Protein AF-A0A2A6E5C6-F1 (afdb_monomer_lite)

Radius of gyration: 15.29 Å; chains: 1; bounding box: 38×31×42 Å

Organism: Tannerella forsythia (NCBI:txid28112)

pLDDT: mean 89.04, std 8.63, range [45.56, 96.62]

Foldseek 3Di:
DPPFAKDADPVVRDIDGDWDFDVLLQRQTADDWDDDPQKIKDWDQLVRLLVSLVCNLPPPPPDDPVSNVSSVVVNVVGDNPDHIDMDMDGHDD

Structure (mmCIF, N/CA/C/O backbone):
data_AF-A0A2A6E5C6-F1
#
_entry.id   AF-A0A2A6E5C6-F1
#
loop_
_atom_site.group_PDB
_atom_site.id
_atom_site.type_symbol
_atom_site.label_atom_id
_atom_site.label_alt_id
_atom_site.label_comp_id
_atom_site.label_asym_id
_atom_site.label_entity_id
_atom_site.label_seq_id
_atom_site.pdbx_PDB_ins_code
_atom_site.Cartn_x
_atom_site.Cartn_y
_atom_site.Cartn_z
_atom_site.occupancy
_atom_site.B_iso_or_equiv
_atom_site.auth_seq_id
_atom_site.auth_comp_id
_atom_site.auth_asym_id
_atom_site.auth_atom_id
_atom_site.pdbx_PDB_model_num
ATOM 1 N N . MET A 1 1 ? -10.309 19.690 -0.323 1.00 45.56 1 MET A N 1
ATOM 2 C CA . MET A 1 1 ? -10.091 19.034 0.983 1.00 45.56 1 MET A CA 1
ATOM 3 C C . MET A 1 1 ? -10.837 17.712 0.935 1.00 45.56 1 MET A C 1
ATOM 5 O O . MET A 1 1 ? -12.059 17.737 0.897 1.00 45.56 1 MET A O 1
ATOM 9 N N . TYR A 1 2 ? -10.136 16.585 0.794 1.00 55.91 2 TYR A N 1
ATOM 10 C CA . TYR A 1 2 ? -10.790 15.272 0.831 1.00 55.91 2 TYR A CA 1
ATOM 11 C C . TYR A 1 2 ? -11.364 15.031 2.235 1.00 55.91 2 TYR A C 1
ATOM 13 O O . TYR A 1 2 ? -10.750 15.485 3.207 1.00 55.91 2 TYR A O 1
ATOM 21 N N . PRO A 1 3 ? -12.531 14.375 2.375 1.00 57.03 3 PRO A N 1
ATOM 22 C CA . PRO A 1 3 ? -13.077 14.068 3.689 1.00 57.03 3 PRO A CA 1
ATOM 23 C C . PRO A 1 3 ? -12.053 13.260 4.490 1.00 57.03 3 PRO A C 1
ATOM 25 O O . PRO A 1 3 ? -11.432 12.324 3.984 1.00 57.03 3 PRO A O 1
ATOM 28 N N . ALA A 1 4 ? -11.850 13.653 5.745 1.00 66.50 4 ALA A N 1
ATOM 29 C CA . ALA A 1 4 ? -10.970 12.933 6.645 1.00 66.50 4 ALA A CA 1
ATOM 30 C C . ALA A 1 4 ? -11.521 11.513 6.864 1.00 66.50 4 ALA A C 1
ATOM 32 O O . ALA A 1 4 ? -12.690 11.332 7.200 1.00 66.50 4 ALA A O 1
ATOM 33 N N . LYS A 1 5 ? -10.672 10.505 6.650 1.00 80.81 5 LYS A N 1
ATOM 34 C CA . LYS A 1 5 ? -11.010 9.091 6.836 1.00 80.81 5 LYS A CA 1
ATOM 35 C C . LYS A 1 5 ? -11.326 8.827 8.307 1.00 80.81 5 LYS A C 1
ATOM 37 O O . LYS A 1 5 ? -10.459 9.014 9.163 1.00 80.81 5 LYS A O 1
ATOM 42 N N . PHE A 1 6 ? -12.560 8.419 8.593 1.00 88.19 6 PHE A N 1
ATOM 43 C CA . PHE A 1 6 ? -13.075 8.239 9.950 1.00 88.19 6 PHE A CA 1
ATOM 44 C C . PHE A 1 6 ? -13.687 6.850 10.116 1.00 88.19 6 PHE A C 1
ATOM 46 O O . PHE A 1 6 ? -14.474 6.411 9.278 1.00 88.19 6 PHE A O 1
ATOM 53 N N . ILE A 1 7 ? -13.305 6.153 11.182 1.00 88.75 7 ILE A N 1
ATOM 54 C CA . ILE A 1 7 ? -13.824 4.828 11.525 1.00 88.75 7 ILE A CA 1
ATOM 55 C C . ILE A 1 7 ? -14.676 4.944 12.784 1.00 88.75 7 ILE A C 1
ATOM 57 O O . ILE A 1 7 ? -14.350 5.722 13.679 1.00 88.75 7 ILE A O 1
ATOM 61 N N . VAL A 1 8 ? -15.769 4.183 12.842 1.00 92.00 8 VAL A N 1
ATOM 62 C CA . VAL A 1 8 ? -16.707 4.171 13.969 1.00 92.00 8 VAL A CA 1
ATOM 63 C C . VAL A 1 8 ? -16.935 2.739 14.418 1.00 92.00 8 VAL A C 1
ATOM 65 O O . VAL A 1 8 ? -17.329 1.888 13.619 1.00 92.00 8 VAL A O 1
ATOM 68 N N . ASP A 1 9 ? -16.745 2.496 15.709 1.00 93.25 9 ASP A N 1
ATOM 69 C CA . ASP A 1 9 ? -17.284 1.316 16.367 1.00 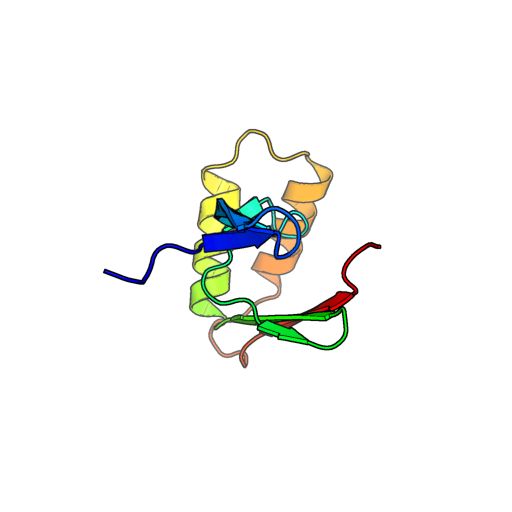93.25 9 ASP A CA 1
ATOM 70 C C . ASP A 1 9 ? -18.791 1.519 16.573 1.00 93.25 9 ASP A C 1
ATOM 72 O O . ASP A 1 9 ? -19.226 2.379 17.339 1.00 93.25 9 ASP A O 1
ATOM 76 N N . LYS A 1 10 ? -19.602 0.723 15.873 1.00 92.69 10 LYS A N 1
ATOM 77 C CA . LYS A 1 10 ? -21.067 0.837 15.900 1.00 92.69 10 LYS A CA 1
ATOM 78 C C . LYS A 1 10 ? -21.689 0.415 17.233 1.00 92.69 10 LYS A C 1
ATOM 80 O O . LYS A 1 10 ? -22.819 0.810 17.499 1.00 92.69 10 LYS A O 1
ATOM 85 N N . HIS A 1 11 ? -20.989 -0.366 18.055 1.00 95.19 11 HIS A N 1
ATOM 86 C CA . HIS A 1 11 ? -21.496 -0.791 19.360 1.00 95.19 11 HIS A CA 1
ATOM 87 C C . HIS A 1 11 ? -21.323 0.304 20.407 1.00 95.19 11 HIS A C 1
ATOM 89 O O . HIS A 1 11 ? -22.224 0.547 21.207 1.00 95.19 11 HIS A O 1
ATOM 95 N N . THR A 1 12 ? -20.170 0.976 20.396 1.00 96.62 12 THR A N 1
ATOM 96 C CA . THR A 1 12 ? -19.843 2.017 21.382 1.00 96.62 12 THR A CA 1
ATOM 97 C C . THR A 1 12 ? -20.115 3.436 20.887 1.00 96.62 12 THR A C 1
ATOM 99 O O . THR A 1 12 ? -20.065 4.371 21.685 1.00 96.62 12 THR A O 1
ATOM 102 N N . LEU A 1 13 ? -20.382 3.606 19.586 1.00 94.44 13 LEU A N 1
ATOM 103 C CA . LEU A 1 13 ? -20.517 4.889 18.880 1.00 94.44 13 LEU A CA 1
ATOM 104 C C . LEU A 1 13 ? -19.281 5.793 18.992 1.00 94.44 13 LEU A C 1
ATOM 106 O O . LEU A 1 13 ? -19.344 6.991 18.711 1.00 94.44 13 LEU A O 1
ATOM 110 N N . LYS A 1 14 ? -18.138 5.225 19.382 1.00 96.12 14 LYS A N 1
ATOM 111 C CA . LYS A 1 14 ? -16.855 5.924 19.406 1.00 96.12 14 LYS A CA 1
ATOM 112 C C . LYS A 1 14 ? -16.213 5.834 18.032 1.00 96.12 14 LYS A C 1
ATOM 114 O O . LYS A 1 14 ? -16.282 4.802 17.367 1.00 96.12 14 LYS A O 1
ATOM 119 N N . GLY A 1 15 ? -15.556 6.910 17.623 1.00 93.19 15 GLY A N 1
ATOM 120 C CA . GLY A 1 15 ? -14.830 6.943 16.365 1.00 93.19 15 GLY A CA 1
ATOM 121 C C . GLY A 1 15 ? -13.498 7.661 16.472 1.00 93.19 15 GLY A C 1
ATOM 122 O O . GLY A 1 15 ? -13.224 8.356 17.452 1.00 93.19 15 GLY A O 1
ATOM 123 N N . ALA A 1 16 ? -12.670 7.462 15.456 1.00 92.75 16 ALA A N 1
ATOM 124 C CA . ALA A 1 16 ? -11.357 8.073 15.342 1.00 92.75 16 ALA A CA 1
ATOM 125 C C . ALA A 1 16 ? -10.992 8.297 13.872 1.00 92.75 16 ALA A C 1
ATOM 127 O O . ALA A 1 16 ? -11.469 7.602 12.971 1.00 92.75 16 ALA A O 1
ATOM 128 N N . PHE A 1 17 ? -10.106 9.262 13.634 1.00 90.69 17 PHE A N 1
ATOM 129 C CA . PHE A 1 17 ? -9.468 9.410 12.332 1.00 90.69 17 PHE A CA 1
ATOM 130 C C . PHE A 1 17 ? -8.449 8.296 12.119 1.00 90.69 17 PHE A C 1
ATOM 132 O O . PHE A 1 17 ? -7.743 7.912 13.052 1.00 90.69 17 PHE A O 1
ATOM 139 N N . TYR A 1 18 ? -8.350 7.805 10.887 1.00 86.31 18 TYR A N 1
ATOM 140 C CA . TYR A 1 18 ? -7.408 6.747 10.544 1.00 86.31 18 TYR A CA 1
ATOM 141 C C . TYR A 1 18 ? -6.623 7.056 9.269 1.00 86.31 18 TYR A C 1
ATOM 143 O O . TYR A 1 18 ? -7.054 7.806 8.391 1.00 86.31 18 TYR A O 1
ATOM 151 N N . LYS A 1 19 ? -5.454 6.426 9.165 1.00 86.75 19 LYS A N 1
ATOM 152 C CA . LYS A 1 19 ? -4.663 6.311 7.939 1.00 86.75 19 LYS A CA 1
ATOM 153 C C . LYS A 1 19 ? -4.379 4.833 7.720 1.00 86.75 19 LYS A C 1
ATOM 155 O O . LYS A 1 19 ? -4.086 4.123 8.676 1.00 86.75 19 LYS A O 1
ATOM 160 N N . ILE A 1 20 ? -4.500 4.377 6.479 1.00 85.69 20 ILE A N 1
ATOM 161 C CA . ILE A 1 20 ? -4.181 2.997 6.109 1.00 85.69 20 ILE A CA 1
ATOM 162 C C . ILE A 1 20 ? -2.849 3.027 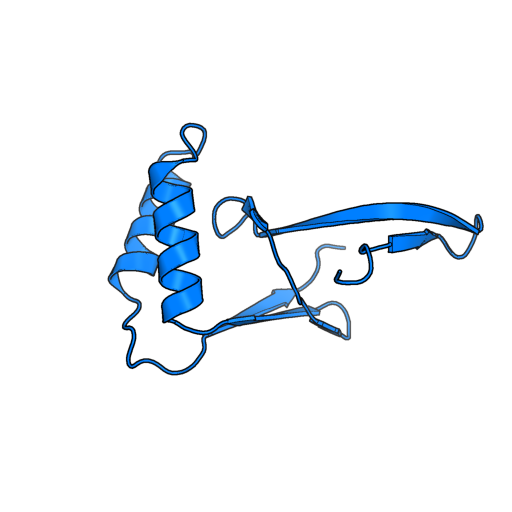5.380 1.00 85.69 20 ILE A C 1
ATOM 164 O O . ILE A 1 20 ? -2.656 3.853 4.489 1.00 85.69 20 ILE A O 1
ATOM 168 N N . HIS A 1 21 ? -1.954 2.133 5.776 1.00 87.62 21 HIS A N 1
ATOM 169 C CA . HIS A 1 21 ? -0.640 1.959 5.180 1.00 87.62 21 HIS A CA 1
ATOM 170 C C . HIS A 1 21 ? -0.518 0.537 4.635 1.00 87.62 21 HIS A C 1
ATOM 172 O O . HIS A 1 21 ? -1.058 -0.401 5.225 1.00 87.62 21 HIS A O 1
ATOM 178 N N . ASN A 1 22 ? 0.167 0.389 3.504 1.00 87.88 22 ASN A N 1
ATOM 179 C CA . ASN A 1 22 ? 0.489 -0.904 2.918 1.00 87.88 22 ASN A CA 1
ATOM 180 C C . ASN A 1 22 ? 1.886 -1.343 3.386 1.00 87.88 22 ASN A C 1
ATOM 182 O O . ASN A 1 22 ? 2.901 -0.891 2.852 1.00 87.88 22 ASN A O 1
ATOM 186 N N . ASP A 1 23 ? 1.934 -2.233 4.375 1.00 86.69 23 ASP A N 1
ATOM 187 C CA . ASP A 1 23 ? 3.174 -2.765 4.959 1.00 86.69 23 ASP A CA 1
ATOM 188 C C . ASP A 1 23 ? 3.987 -3.614 3.961 1.00 86.69 23 ASP A C 1
ATOM 190 O O . ASP A 1 23 ? 5.223 -3.656 3.998 1.00 86.69 23 ASP A O 1
ATOM 194 N N . TYR A 1 24 ? 3.315 -4.254 3.001 1.00 87.81 24 TYR A N 1
ATOM 195 C CA . TYR A 1 24 ? 3.961 -4.978 1.910 1.00 87.81 24 TYR A CA 1
ATOM 196 C C . TYR A 1 24 ? 4.747 -4.037 0.984 1.00 87.81 24 TYR A C 1
ATOM 198 O O . TYR A 1 24 ? 5.841 -4.388 0.531 1.00 87.81 24 TYR A O 1
ATOM 206 N N . LEU A 1 25 ? 4.254 -2.819 0.773 1.00 89.25 25 LEU A N 1
ATOM 207 C CA . LEU A 1 25 ? 4.899 -1.813 -0.069 1.00 89.25 25 LEU A CA 1
ATOM 208 C C . LEU A 1 25 ? 5.744 -0.794 0.715 1.00 89.25 25 LEU A C 1
ATOM 210 O O . LEU A 1 25 ? 6.086 0.258 0.190 1.00 89.25 25 LEU A O 1
ATOM 214 N N . GLY A 1 26 ? 6.133 -1.112 1.952 1.00 86.06 26 GLY A N 1
ATOM 215 C CA . GLY A 1 26 ? 6.998 -0.238 2.750 1.00 86.06 26 GLY A CA 1
ATOM 216 C C . GLY A 1 26 ? 6.256 0.931 3.393 1.00 86.06 26 GLY A C 1
ATOM 217 O O . GLY A 1 26 ? 6.774 2.041 3.422 1.00 86.06 26 GLY A O 1
ATOM 218 N N . ASP A 1 27 ? 5.051 0.670 3.897 1.00 88.19 27 ASP A N 1
ATOM 219 C CA . ASP A 1 27 ? 4.170 1.626 4.576 1.00 88.19 27 ASP A CA 1
ATOM 220 C C . ASP A 1 27 ? 3.695 2.791 3.695 1.00 88.19 27 ASP A C 1
ATOM 222 O O . ASP A 1 27 ? 3.393 3.885 4.187 1.00 88.19 27 ASP A O 1
ATOM 226 N N . ILE A 1 28 ? 3.554 2.547 2.386 1.00 88.94 28 ILE A N 1
ATOM 227 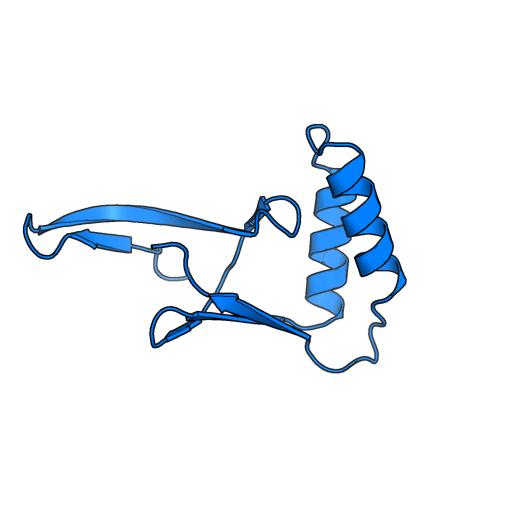C CA . ILE A 1 28 ? 2.922 3.498 1.464 1.00 88.94 28 ILE A CA 1
ATOM 228 C C . ILE A 1 28 ? 1.504 3.823 1.960 1.00 88.94 28 ILE A C 1
ATOM 230 O O . ILE A 1 28 ? 0.725 2.898 2.224 1.00 88.94 28 ILE A O 1
ATOM 234 N N . PRO A 1 29 ? 1.148 5.113 2.112 1.00 86.06 29 PRO A N 1
ATOM 235 C CA . PRO A 1 29 ? -0.196 5.505 2.505 1.00 86.06 29 PRO A CA 1
ATOM 236 C C . PRO A 1 29 ? -1.189 5.194 1.383 1.00 86.06 29 PRO A C 1
ATOM 238 O O . PRO A 1 29 ? -1.004 5.589 0.238 1.00 86.06 29 PRO A O 1
ATOM 241 N N . LEU A 1 30 ? -2.282 4.520 1.725 1.00 85.19 30 LEU A N 1
ATOM 242 C CA . LEU A 1 30 ? -3.323 4.152 0.772 1.00 85.19 30 LEU A CA 1
ATOM 243 C C . LEU A 1 30 ? -4.416 5.214 0.751 1.00 85.19 30 LEU A C 1
ATOM 245 O O . LEU A 1 30 ? -5.141 5.383 1.739 1.00 85.19 30 LEU A O 1
ATOM 249 N N . GLU A 1 31 ? -4.565 5.918 -0.372 1.00 75.88 31 GLU A N 1
ATOM 250 C CA . GLU A 1 31 ? -5.563 6.980 -0.504 1.00 75.88 31 GLU A CA 1
ATOM 251 C C . GLU A 1 31 ? -6.992 6.451 -0.671 1.00 75.88 31 GLU A C 1
ATOM 253 O O . GLU A 1 31 ? -7.861 6.855 0.100 1.00 75.88 31 GLU A O 1
ATOM 258 N N . TRP A 1 32 ? -7.232 5.497 -1.572 1.00 78.56 32 TRP A N 1
ATOM 259 C CA . TRP A 1 32 ? -8.589 5.019 -1.878 1.00 78.56 32 TRP A CA 1
ATOM 260 C C . TRP A 1 32 ? -8.679 3.493 -1.986 1.00 78.56 32 TRP A C 1
ATOM 262 O O . TRP A 1 32 ? -8.978 2.954 -3.052 1.00 78.56 32 TRP A O 1
ATOM 272 N N . PRO A 1 33 ? -8.408 2.763 -0.892 1.00 86.81 33 PRO A N 1
ATOM 273 C CA . PRO A 1 33 ? -8.598 1.325 -0.887 1.00 86.81 33 PRO A CA 1
ATOM 274 C C . PRO A 1 33 ? -10.090 0.976 -0.827 1.00 86.81 33 PRO A C 1
ATOM 276 O O . PRO A 1 33 ? -10.860 1.593 -0.088 1.00 86.81 33 PRO A O 1
ATOM 279 N N . THR A 1 34 ? -10.491 -0.041 -1.583 1.00 89.00 34 THR A N 1
ATOM 280 C CA . THR A 1 34 ? -11.828 -0.635 -1.503 1.00 89.00 34 THR A CA 1
ATOM 281 C C . THR A 1 34 ? -11.773 -1.873 -0.619 1.00 89.00 34 THR A C 1
ATOM 283 O O . THR A 1 34 ? -10.851 -2.680 -0.727 1.00 89.00 34 THR A O 1
ATOM 286 N N . PHE A 1 35 ? -12.775 -2.035 0.245 1.00 88.44 35 PHE A N 1
ATOM 287 C CA . PHE A 1 35 ? -12.930 -3.223 1.077 1.00 88.44 35 PHE A CA 1
ATOM 288 C C . PHE A 1 35 ? -14.252 -3.904 0.761 1.00 88.44 35 PHE A C 1
ATOM 290 O O . PHE A 1 35 ? -15.308 -3.273 0.830 1.00 88.44 35 PHE A O 1
ATOM 297 N N . TYR A 1 36 ? -14.203 -5.187 0.416 1.00 87.88 36 TYR A N 1
ATOM 298 C CA . TYR A 1 36 ? -15.395 -5.950 0.063 1.00 87.88 36 TYR A CA 1
ATOM 299 C C . TYR A 1 36 ? -15.237 -7.420 0.447 1.00 87.88 36 TYR A C 1
ATOM 301 O O . TYR A 1 36 ? -14.230 -8.039 0.121 1.00 87.88 36 TYR A O 1
ATOM 309 N N . ASN A 1 37 ? -16.227 -7.979 1.152 1.00 89.88 37 ASN A N 1
ATOM 310 C CA . ASN A 1 37 ? -16.266 -9.385 1.584 1.00 89.88 37 ASN A CA 1
ATOM 311 C C . ASN A 1 37 ? -14.976 -9.894 2.254 1.00 89.88 37 ASN A C 1
ATOM 313 O O . ASN A 1 37 ? -14.533 -11.006 1.994 1.00 89.88 37 ASN A O 1
ATOM 317 N N . GLY A 1 38 ? -14.367 -9.080 3.120 1.00 89.50 38 GLY A N 1
ATOM 318 C CA . GLY A 1 38 ? -13.128 -9.457 3.806 1.00 89.50 38 GLY A CA 1
ATOM 319 C C . GLY A 1 38 ? -11.871 -9.322 2.947 1.00 89.50 38 GLY A C 1
ATOM 320 O O . GLY A 1 38 ? -10.807 -9.731 3.389 1.00 89.50 38 GLY A O 1
ATOM 321 N N . TYR A 1 39 ? -11.963 -8.717 1.763 1.00 90.25 39 TYR A N 1
ATOM 322 C CA . TYR A 1 39 ? -10.820 -8.431 0.905 1.00 90.25 39 TYR A CA 1
ATOM 323 C C . TYR A 1 39 ? -10.533 -6.940 0.818 1.00 90.25 39 TYR A C 1
ATOM 325 O O . TYR A 1 39 ? -11.436 -6.103 0.847 1.00 90.25 39 TYR A O 1
ATOM 333 N N . TYR A 1 40 ? -9.252 -6.643 0.676 1.00 89.62 40 TYR A N 1
ATOM 334 C CA . TYR A 1 40 ? -8.690 -5.362 0.300 1.00 89.62 40 TYR A CA 1
ATOM 335 C C . TYR A 1 40 ? -8.415 -5.356 -1.204 1.00 89.62 40 TYR A C 1
ATOM 337 O O . TYR A 1 40 ? -7.828 -6.303 -1.732 1.00 89.62 40 TYR A O 1
ATOM 345 N N . VAL A 1 41 ? -8.819 -4.275 -1.872 1.00 92.06 41 VAL A N 1
ATOM 346 C CA . VAL A 1 41 ? -8.529 -4.010 -3.282 1.00 92.06 41 VAL A CA 1
ATOM 347 C C . VAL A 1 41 ? -7.999 -2.591 -3.429 1.00 92.06 41 VAL A C 1
ATOM 349 O O . VAL A 1 41 ? -8.622 -1.638 -2.955 1.00 92.06 41 VAL A O 1
ATOM 352 N N . TRP A 1 42 ? -6.881 -2.426 -4.124 1.00 92.50 42 TRP A N 1
ATOM 353 C CA . TRP A 1 42 ? -6.359 -1.115 -4.495 1.00 92.50 42 TRP A CA 1
ATOM 354 C C . TRP A 1 42 ? -5.897 -1.118 -5.947 1.00 92.50 42 TRP A C 1
ATOM 356 O O . TRP A 1 42 ? -5.057 -1.924 -6.333 1.00 92.50 42 TRP A O 1
ATOM 366 N N . ASN A 1 43 ? -6.490 -0.227 -6.737 1.00 92.31 43 ASN A N 1
ATOM 367 C CA . ASN A 1 43 ? -6.118 0.039 -8.119 1.00 92.31 43 ASN A CA 1
ATOM 368 C C . ASN A 1 43 ? -5.195 1.265 -8.132 1.00 92.31 43 ASN A C 1
ATOM 370 O O . ASN A 1 43 ? -5.543 2.286 -7.532 1.00 92.31 43 ASN A O 1
ATOM 374 N N . VAL A 1 44 ? -4.038 1.150 -8.780 1.00 92.75 44 VAL A N 1
ATOM 375 C CA . VAL A 1 44 ? -3.054 2.229 -8.880 1.00 92.75 44 VAL A CA 1
ATOM 376 C C . VAL A 1 44 ? -2.466 2.305 -10.286 1.00 92.75 44 VAL A C 1
ATOM 378 O O . VAL A 1 44 ? -2.186 1.280 -10.913 1.00 92.75 44 VAL A O 1
ATOM 381 N N . ASP A 1 45 ? -2.305 3.534 -10.770 1.00 94.44 45 ASP A N 1
ATOM 382 C CA . ASP A 1 45 ? -1.611 3.842 -12.017 1.00 94.44 45 ASP A CA 1
ATOM 383 C C . ASP A 1 45 ? -0.107 3.506 -11.901 1.00 94.44 45 ASP A C 1
ATOM 385 O O . ASP A 1 45 ? 0.478 3.692 -10.827 1.00 94.44 45 ASP A O 1
ATOM 389 N N . PRO A 1 46 ? 0.545 2.992 -12.959 1.00 95.75 46 PRO A N 1
ATOM 390 C CA . PRO A 1 46 ? 1.968 2.660 -12.916 1.00 95.75 46 PRO A CA 1
ATOM 391 C C . PRO A 1 46 ? 2.879 3.840 -12.567 1.00 95.75 46 PRO A C 1
ATOM 393 O O . PRO A 1 46 ? 3.823 3.649 -11.800 1.00 95.75 46 PRO A O 1
ATOM 396 N N . GLY A 1 47 ? 2.607 5.040 -13.089 1.00 95.12 47 GLY A N 1
ATOM 397 C CA . GLY A 1 47 ? 3.384 6.247 -12.799 1.00 95.12 47 GLY A CA 1
ATOM 398 C C . GLY A 1 47 ? 3.253 6.653 -11.333 1.00 95.12 47 GLY A C 1
ATOM 399 O O . GLY A 1 47 ? 4.258 6.824 -10.641 1.00 95.12 47 GLY A O 1
ATOM 400 N N . ASP A 1 48 ? 2.021 6.670 -10.818 1.00 93.31 48 ASP A N 1
ATOM 401 C CA . ASP A 1 48 ? 1.767 6.934 -9.396 1.00 93.31 48 ASP A CA 1
ATOM 402 C C . ASP A 1 48 ? 2.459 5.903 -8.489 1.00 93.31 48 ASP A C 1
ATOM 404 O O . ASP A 1 48 ? 2.971 6.243 -7.417 1.00 93.31 48 ASP A O 1
ATOM 408 N N . LEU A 1 49 ? 2.456 4.624 -8.882 1.00 94.00 49 LEU A N 1
ATOM 409 C CA . LEU A 1 49 ? 3.099 3.556 -8.117 1.00 94.00 49 LEU A CA 1
ATOM 410 C C . LEU A 1 49 ? 4.626 3.696 -8.132 1.00 94.00 49 LEU A C 1
ATOM 412 O O . LEU A 1 49 ? 5.261 3.529 -7.088 1.00 94.00 49 LEU A O 1
ATOM 416 N N . ILE A 1 50 ? 5.202 4.028 -9.288 1.00 95.44 50 ILE A N 1
ATOM 417 C CA . ILE A 1 50 ? 6.625 4.335 -9.456 1.00 95.44 50 ILE A CA 1
ATOM 418 C C . ILE A 1 50 ? 7.046 5.453 -8.498 1.00 95.44 50 ILE A C 1
ATOM 420 O O . ILE A 1 50 ? 7.969 5.254 -7.703 1.00 95.44 50 ILE A O 1
ATOM 424 N N . ASP A 1 51 ? 6.332 6.579 -8.511 1.00 94.62 51 ASP A N 1
ATOM 425 C CA . ASP A 1 51 ? 6.657 7.745 -7.689 1.00 94.62 51 ASP A CA 1
ATOM 426 C C . ASP A 1 51 ? 6.592 7.419 -6.192 1.00 94.62 51 ASP A C 1
ATOM 428 O O . ASP A 1 51 ? 7.477 7.796 -5.413 1.00 94.62 51 ASP A O 1
ATOM 432 N N . GLN A 1 52 ? 5.571 6.668 -5.772 1.00 93.50 52 GLN A N 1
ATOM 433 C CA . GLN A 1 52 ? 5.425 6.254 -4.377 1.00 93.50 52 GLN A CA 1
ATOM 434 C C . GLN A 1 52 ? 6.535 5.284 -3.940 1.00 93.50 52 GLN A C 1
ATOM 436 O O . GLN A 1 52 ? 7.056 5.414 -2.826 1.00 93.50 52 GLN A O 1
ATOM 441 N N . LEU A 1 53 ? 6.925 4.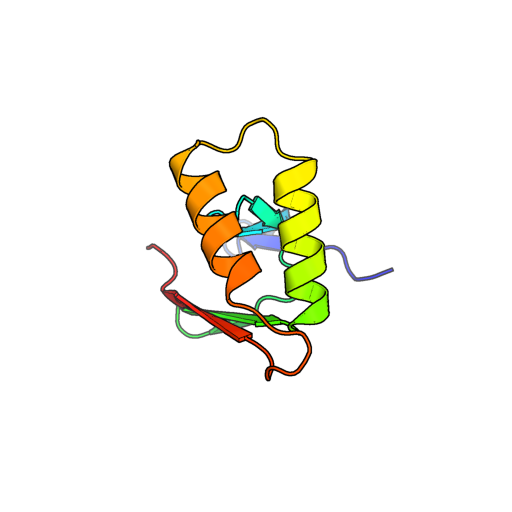334 -4.797 1.00 94.38 53 LEU A N 1
ATOM 442 C CA . LEU A 1 53 ? 8.020 3.398 -4.519 1.00 94.38 53 LEU A CA 1
ATOM 443 C C . LEU A 1 53 ? 9.371 4.119 -4.445 1.00 94.38 53 LEU A C 1
ATOM 445 O O . LEU A 1 53 ? 10.136 3.879 -3.505 1.00 94.38 53 LEU A O 1
ATOM 449 N N . ASP A 1 54 ? 9.647 5.038 -5.371 1.00 94.44 54 ASP A N 1
ATOM 450 C CA . ASP A 1 54 ? 10.883 5.827 -5.388 1.00 94.44 54 ASP A CA 1
A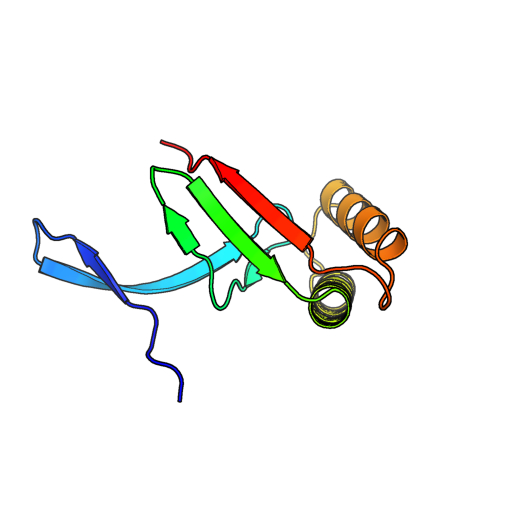TOM 451 C C . ASP A 1 54 ? 10.971 6.738 -4.155 1.00 94.44 54 ASP A C 1
ATOM 453 O O . ASP A 1 54 ? 12.016 6.808 -3.492 1.00 94.44 54 ASP A O 1
ATOM 457 N N . ALA A 1 55 ? 9.855 7.361 -3.764 1.00 93.12 55 ALA A N 1
ATOM 458 C CA . ALA A 1 55 ? 9.768 8.137 -2.532 1.00 93.12 55 ALA A CA 1
ATOM 459 C C . ALA A 1 55 ? 10.034 7.279 -1.284 1.00 93.12 55 ALA A C 1
ATOM 461 O O . ALA A 1 55 ? 10.778 7.715 -0.401 1.00 93.12 55 ALA A O 1
ATOM 462 N N . GLN A 1 56 ? 9.487 6.060 -1.198 1.00 91.56 56 GLN A N 1
ATOM 463 C CA . GLN A 1 56 ? 9.758 5.167 -0.064 1.00 91.56 56 GLN A CA 1
ATOM 464 C C . GLN A 1 56 ? 11.210 4.699 -0.023 1.00 91.56 56 GLN A C 1
ATOM 466 O O . GLN A 1 56 ? 11.850 4.761 1.028 1.00 91.56 56 GLN A O 1
ATOM 471 N N . LEU A 1 57 ? 11.766 4.278 -1.160 1.00 92.31 57 LEU A N 1
ATOM 472 C CA . LEU A 1 57 ? 13.159 3.837 -1.249 1.00 92.31 57 LEU A CA 1
ATOM 473 C C . LEU A 1 57 ? 14.142 4.955 -0.873 1.00 92.31 57 LEU A C 1
ATOM 475 O O . LEU A 1 57 ? 15.186 4.677 -0.267 1.00 92.31 57 LEU A O 1
ATOM 479 N N . LYS A 1 58 ? 13.808 6.210 -1.193 1.00 92.19 58 LYS A N 1
ATOM 480 C CA . LYS A 1 58 ? 14.619 7.385 -0.857 1.00 92.19 58 LYS A CA 1
ATOM 481 C C . L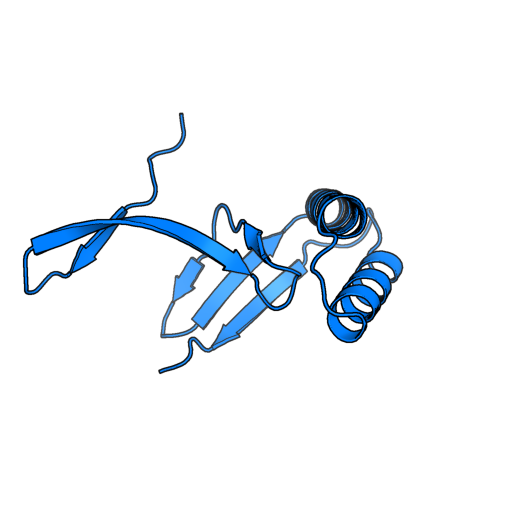YS A 1 58 ? 14.462 7.827 0.599 1.00 92.19 58 LYS A C 1
ATOM 483 O O . LYS A 1 58 ? 15.466 8.092 1.256 1.00 92.19 58 LYS A O 1
ATOM 488 N N . ASN A 1 59 ? 13.229 7.920 1.097 1.00 88.94 59 ASN A N 1
ATOM 489 C CA . ASN A 1 59 ? 12.934 8.610 2.357 1.00 88.94 59 ASN A CA 1
ATOM 490 C C . ASN A 1 59 ? 12.866 7.671 3.569 1.00 88.94 59 ASN A C 1
ATOM 492 O O . ASN A 1 59 ? 13.100 8.110 4.695 1.00 88.94 59 ASN A O 1
ATOM 496 N N . ASN A 1 60 ? 12.558 6.387 3.370 1.00 84.31 60 ASN A N 1
ATOM 497 C CA . ASN A 1 60 ? 12.389 5.444 4.470 1.00 84.31 60 ASN A CA 1
ATOM 498 C C . ASN A 1 60 ? 13.700 4.701 4.772 1.00 84.31 60 ASN A C 1
ATOM 500 O O . ASN A 1 60 ? 14.002 3.633 4.232 1.00 84.31 60 ASN A O 1
ATOM 504 N N . THR A 1 61 ? 14.491 5.285 5.673 1.00 79.88 61 THR A N 1
ATOM 505 C CA . THR A 1 61 ? 15.769 4.726 6.148 1.00 79.88 61 THR A CA 1
ATOM 506 C C . THR A 1 61 ? 15.599 3.548 7.108 1.00 79.88 61 THR A C 1
ATOM 508 O O . THR A 1 61 ? 16.562 2.834 7.369 1.00 79.88 61 THR A O 1
ATOM 511 N N . SER A 1 62 ? 14.383 3.321 7.616 1.00 85.31 62 SER A N 1
ATOM 512 C CA . SER A 1 62 ? 14.073 2.256 8.581 1.00 85.31 62 SER A CA 1
ATOM 513 C C . SER A 1 62 ? 13.590 0.959 7.917 1.00 85.31 62 SER A C 1
ATOM 515 O O . SER A 1 62 ? 13.312 -0.025 8.608 1.00 85.31 62 SER A O 1
ATOM 517 N N . LEU A 1 63 ? 13.496 0.924 6.581 1.00 85.00 63 LEU A N 1
ATOM 518 C CA . LEU A 1 63 ? 13.153 -0.289 5.843 1.00 85.00 63 LEU A CA 1
ATOM 519 C C . LEU A 1 63 ? 14.196 -1.381 6.082 1.00 85.00 63 LEU A C 1
ATOM 521 O O . LEU A 1 63 ? 15.383 -1.213 5.805 1.00 85.00 63 LEU A O 1
ATOM 525 N N . LYS A 1 64 ? 13.726 -2.553 6.514 1.00 89.38 64 LYS A N 1
ATOM 526 C CA . LYS A 1 64 ? 14.552 -3.764 6.580 1.00 89.38 64 LYS A CA 1
ATOM 527 C C . LYS A 1 64 ? 15.107 -4.083 5.192 1.00 89.38 64 LYS A C 1
ATOM 529 O O . LYS A 1 64 ? 14.385 -3.968 4.203 1.00 89.38 64 LYS A O 1
ATOM 534 N N . GLU A 1 65 ? 16.337 -4.584 5.126 1.00 90.50 65 GLU A N 1
ATOM 535 C CA . GLU A 1 65 ? 17.025 -4.900 3.865 1.00 90.50 65 GLU A CA 1
ATOM 536 C C . GLU A 1 65 ? 16.180 -5.777 2.927 1.00 90.50 65 GLU A C 1
ATOM 538 O O . GLU A 1 65 ? 16.012 -5.457 1.753 1.00 90.50 65 GLU A O 1
ATOM 543 N N . LYS A 1 66 ? 15.537 -6.822 3.470 1.00 90.56 66 LYS A N 1
ATOM 544 C CA . LYS A 1 66 ? 14.618 -7.685 2.711 1.00 90.56 66 LYS A CA 1
ATOM 545 C C . LYS A 1 66 ? 13.447 -6.911 2.093 1.00 90.56 66 LYS A C 1
ATOM 547 O O . LYS A 1 66 ? 13.075 -7.176 0.955 1.00 90.56 66 LYS A O 1
ATOM 552 N N . ALA A 1 67 ? 12.854 -5.979 2.839 1.00 90.88 67 ALA A N 1
ATOM 553 C CA . ALA A 1 67 ? 11.755 -5.158 2.338 1.00 90.88 67 ALA A CA 1
ATOM 554 C C . ALA A 1 67 ? 12.258 -4.190 1.263 1.00 90.88 67 ALA A C 1
ATOM 556 O O . ALA A 1 67 ? 11.659 -4.111 0.198 1.00 90.88 67 ALA A O 1
ATOM 557 N N . ARG A 1 68 ? 13.399 -3.531 1.497 1.00 92.94 68 ARG A N 1
ATOM 558 C CA . ARG A 1 68 ? 14.026 -2.621 0.531 1.00 92.94 68 ARG A CA 1
ATOM 559 C C . ARG A 1 68 ? 14.333 -3.320 -0.795 1.00 92.94 68 ARG A C 1
ATOM 561 O O . ARG A 1 68 ? 13.977 -2.794 -1.843 1.00 92.94 68 ARG A O 1
ATOM 568 N N . LYS A 1 69 ? 14.918 -4.521 -0.745 1.00 94.12 69 LYS A N 1
ATOM 569 C CA . LYS A 1 69 ? 15.201 -5.331 -1.937 1.00 94.12 69 LYS A CA 1
ATOM 570 C C . LYS A 1 69 ? 13.922 -5.677 -2.705 1.00 94.12 69 LYS A C 1
ATOM 572 O O . LYS A 1 69 ? 13.867 -5.457 -3.906 1.00 94.12 69 LYS A O 1
ATOM 577 N N . ARG A 1 70 ? 12.871 -6.120 -2.007 1.00 94.00 70 ARG A N 1
ATOM 578 C CA . ARG A 1 70 ? 11.562 -6.388 -2.623 1.00 94.00 70 ARG A CA 1
ATOM 579 C C . ARG A 1 70 ? 10.985 -5.149 -3.318 1.00 94.00 70 ARG A C 1
ATOM 581 O O . ARG A 1 70 ? 10.472 -5.262 -4.422 1.00 94.00 70 ARG A O 1
ATOM 588 N N . LEU A 1 71 ? 11.055 -3.974 -2.686 1.00 94.69 71 LEU A N 1
ATOM 589 C CA . LEU A 1 71 ? 10.560 -2.734 -3.298 1.00 94.69 71 LEU A CA 1
ATOM 590 C C . LEU A 1 71 ? 11.358 -2.355 -4.547 1.00 94.69 71 LEU A C 1
ATOM 592 O O . LEU A 1 71 ? 10.761 -1.924 -5.525 1.00 94.69 71 LEU A O 1
ATOM 596 N N . GLN A 1 72 ? 12.680 -2.553 -4.537 1.00 95.12 72 GLN A N 1
ATOM 597 C CA . GLN A 1 72 ? 13.521 -2.343 -5.719 1.00 95.12 72 GLN A CA 1
ATOM 598 C C . GLN A 1 72 ? 13.167 -3.312 -6.849 1.00 95.12 72 GLN A C 1
ATOM 600 O O . GLN A 1 72 ? 13.079 -2.894 -7.997 1.00 95.12 72 GLN A O 1
ATOM 605 N N . GLU A 1 73 ? 12.938 -4.587 -6.532 1.00 95.75 73 GLU A N 1
ATOM 606 C CA . GLU A 1 73 ? 12.518 -5.590 -7.516 1.00 95.75 73 GLU A CA 1
ATOM 607 C C . GLU A 1 73 ? 11.185 -5.205 -8.168 1.00 95.75 73 GLU A C 1
ATOM 609 O O . GLU A 1 73 ? 11.110 -5.162 -9.390 1.00 95.75 73 GLU A O 1
ATOM 614 N N . ILE A 1 74 ? 10.175 -4.833 -7.371 1.00 94.44 74 ILE A N 1
ATOM 615 C CA . ILE A 1 74 ? 8.875 -4.374 -7.889 1.00 94.44 74 ILE A CA 1
ATOM 616 C C . ILE A 1 74 ? 9.055 -3.116 -8.748 1.00 94.44 74 ILE A C 1
ATOM 618 O O . ILE A 1 74 ? 8.553 -3.048 -9.865 1.00 94.44 74 ILE A O 1
ATOM 622 N N . ARG A 1 75 ? 9.803 -2.125 -8.253 1.00 94.88 75 ARG A N 1
ATOM 623 C CA . ARG A 1 75 ? 10.030 -0.857 -8.956 1.00 94.88 75 ARG A CA 1
ATOM 624 C C . ARG A 1 75 ? 10.713 -1.038 -10.315 1.00 94.88 75 ARG A C 1
ATOM 626 O O . ARG A 1 75 ? 10.403 -0.291 -11.241 1.00 94.88 75 ARG A O 1
ATOM 633 N N . ASN A 1 76 ? 11.638 -1.990 -10.416 1.00 95.75 76 ASN A N 1
ATOM 634 C CA . ASN A 1 76 ? 12.374 -2.282 -11.647 1.00 95.75 76 ASN A CA 1
ATOM 635 C C . ASN A 1 76 ? 11.539 -3.057 -12.677 1.00 95.75 76 ASN A C 1
ATOM 637 O O . ASN A 1 76 ? 11.882 -3.040 -13.857 1.00 95.75 76 ASN A O 1
ATOM 641 N N . ASP A 1 77 ? 10.489 -3.750 -12.236 1.00 96.06 77 ASP A N 1
ATOM 642 C CA . ASP A 1 77 ? 9.617 -4.548 -13.103 1.00 96.06 77 ASP A CA 1
ATOM 643 C C . ASP A 1 77 ? 8.490 -3.706 -13.730 1.00 96.06 77 ASP A C 1
ATOM 645 O O . ASP A 1 77 ? 8.071 -3.973 -14.855 1.00 96.06 77 ASP A O 1
ATOM 649 N N . ILE A 1 78 ? 8.047 -2.649 -13.036 1.00 95.56 78 ILE A N 1
ATOM 650 C CA . ILE A 1 78 ? 6.970 -1.755 -13.485 1.00 95.56 78 ILE A CA 1
ATOM 651 C C . ILE A 1 78 ? 7.429 -0.847 -14.629 1.00 95.56 78 ILE A C 1
ATOM 653 O O . ILE A 1 78 ? 8.470 -0.184 -14.541 1.00 95.56 78 ILE A O 1
ATOM 657 N N . ARG A 1 79 ? 6.597 -0.734 -15.670 1.00 94.38 79 ARG A N 1
ATOM 658 C CA . ARG A 1 79 ? 6.777 0.230 -16.763 1.00 94.38 79 ARG A CA 1
ATOM 659 C C . ARG A 1 79 ? 5.639 1.242 -16.766 1.00 94.38 79 ARG A C 1
ATOM 661 O O . ARG A 1 79 ? 4.489 0.894 -16.539 1.00 94.38 79 ARG A O 1
ATOM 668 N N . GLU A 1 80 ? 5.942 2.489 -17.118 1.00 91.00 80 GLU A N 1
ATOM 669 C CA . GLU A 1 80 ? 4.926 3.550 -17.252 1.00 91.00 80 GLU A CA 1
ATOM 670 C C . GLU A 1 80 ? 3.854 3.229 -18.305 1.00 91.00 80 GLU A C 1
ATOM 672 O O . GLU A 1 80 ? 2.733 3.711 -18.219 1.00 91.00 80 GLU A O 1
ATOM 677 N N . SER A 1 81 ? 4.191 2.407 -19.302 1.00 93.81 81 SER A N 1
ATOM 678 C CA . SER A 1 81 ? 3.263 1.968 -20.348 1.00 93.81 81 SER A CA 1
ATOM 679 C C . SER A 1 81 ? 2.362 0.801 -19.939 1.00 93.81 81 SER A C 1
ATOM 681 O O . SER A 1 81 ? 1.575 0.338 -20.767 1.00 93.81 81 SER A O 1
ATOM 683 N N . ASP A 1 82 ? 2.540 0.250 -18.738 1.00 96.12 82 ASP A N 1
ATOM 684 C CA . ASP A 1 82 ? 1.734 -0.875 -18.278 1.00 96.12 82 ASP A CA 1
ATOM 685 C C . ASP A 1 82 ? 0.293 -0.428 -17.983 1.00 96.12 82 ASP A C 1
ATOM 687 O O . ASP A 1 82 ? -0.026 0.755 -17.895 1.00 96.12 82 ASP A O 1
ATOM 691 N N . ASN A 1 83 ? -0.618 -1.390 -17.856 1.00 95.75 83 ASN A N 1
ATOM 692 C CA . ASN A 1 83 ? -1.940 -1.089 -17.314 1.00 95.75 83 ASN A CA 1
ATOM 693 C C . ASN A 1 83 ? -1.850 -0.906 -15.796 1.00 95.75 83 ASN A C 1
ATOM 695 O O . ASN A 1 83 ? -0.888 -1.333 -15.158 1.00 95.75 83 ASN A O 1
ATOM 699 N N . ASN A 1 84 ? -2.908 -0.359 -15.203 1.00 95.25 84 ASN A N 1
ATOM 700 C CA . ASN A 1 84 ? -3.007 -0.233 -13.756 1.00 95.25 84 ASN A CA 1
ATOM 701 C C . ASN A 1 84 ? -2.807 -1.569 -13.030 1.00 95.25 84 ASN A C 1
ATOM 703 O O . ASN A 1 84 ? -3.332 -2.613 -13.433 1.00 95.25 84 ASN A O 1
ATOM 707 N N . TYR A 1 85 ? -2.132 -1.501 -11.886 1.00 93.31 85 TYR A N 1
ATOM 708 C CA . TYR A 1 85 ? -1.942 -2.645 -11.006 1.00 93.31 85 TYR A CA 1
ATOM 709 C C . TYR A 1 85 ? -3.083 -2.742 -10.004 1.00 93.31 85 TYR A C 1
ATOM 711 O O . TYR A 1 85 ? -3.497 -1.752 -9.399 1.00 93.31 85 TYR A O 1
ATOM 719 N N . ILE A 1 86 ? -3.564 -3.967 -9.796 1.00 92.88 86 ILE A N 1
ATOM 720 C CA . ILE A 1 86 ? -4.557 -4.275 -8.770 1.00 92.88 86 ILE A CA 1
ATOM 721 C C . ILE A 1 86 ? -3.871 -5.050 -7.652 1.00 92.88 86 ILE A C 1
ATOM 723 O O . ILE A 1 86 ? -3.507 -6.215 -7.811 1.00 92.88 86 ILE A O 1
ATOM 727 N N . PHE A 1 87 ? -3.741 -4.413 -6.494 1.00 91.81 87 PHE A N 1
ATOM 728 C CA . PHE A 1 87 ? -3.372 -5.087 -5.260 1.00 91.81 87 PHE A CA 1
ATOM 729 C C . PHE A 1 87 ? -4.622 -5.697 -4.641 1.00 91.81 87 PHE A C 1
ATOM 731 O O . PHE A 1 87 ? -5.587 -4.990 -4.358 1.00 91.81 87 PHE A O 1
ATOM 738 N N . TYR A 1 88 ? -4.589 -7.008 -4.429 1.00 91.38 88 TYR A N 1
ATOM 739 C CA . TYR A 1 88 ? -5.686 -7.779 -3.861 1.00 91.38 88 TYR A CA 1
ATOM 740 C C . TYR A 1 88 ? -5.164 -8.653 -2.723 1.00 91.38 88 TYR A C 1
ATOM 742 O O . TYR A 1 88 ? -4.215 -9.414 -2.913 1.00 91.38 88 TYR A O 1
ATOM 750 N N . ALA A 1 89 ? -5.765 -8.540 -1.539 1.00 89.94 89 ALA A N 1
ATOM 751 C CA . ALA A 1 89 ? -5.386 -9.351 -0.384 1.00 89.94 89 ALA A CA 1
ATOM 752 C C . ALA A 1 89 ? -6.581 -9.618 0.533 1.00 89.94 89 ALA A C 1
ATOM 754 O O . ALA A 1 89 ? -7.470 -8.781 0.667 1.00 89.94 89 ALA A O 1
ATOM 755 N N . GLU A 1 90 ? -6.590 -10.772 1.196 1.00 91.38 90 GLU A N 1
ATOM 756 C CA . GLU A 1 90 ? -7.546 -11.058 2.268 1.00 91.38 90 GLU A CA 1
ATOM 757 C C . GLU A 1 90 ? -7.161 -10.277 3.533 1.00 91.38 90 GLU A C 1
ATOM 759 O O . GLU A 1 90 ? -5.986 -10.193 3.908 1.00 91.38 90 GLU A O 1
ATOM 764 N N . LEU A 1 91 ? -8.154 -9.693 4.197 1.00 86.50 91 LEU A N 1
ATOM 765 C CA . LEU A 1 91 ? -7.979 -9.049 5.489 1.00 86.50 91 LEU A CA 1
ATOM 766 C C . LEU A 1 91 ? -7.726 -10.124 6.546 1.00 86.50 91 LEU A C 1
ATOM 768 O O . LEU A 1 91 ? -8.473 -11.095 6.663 1.00 86.50 91 LEU A O 1
ATOM 772 N N . LYS A 1 92 ? -6.676 -9.933 7.346 1.00 80.94 92 LYS A N 1
ATOM 773 C CA . LYS A 1 92 ? -6.407 -10.806 8.492 1.00 80.94 92 LYS A CA 1
ATOM 774 C C . LYS A 1 92 ? -7.581 -10.719 9.474 1.00 80.94 92 LYS A C 1
ATOM 776 O O . LYS A 1 92 ? -8.065 -9.621 9.748 1.00 80.94 92 LYS A O 1
ATOM 781 N N . LYS A 1 93 ? -8.025 -11.880 9.955 1.00 66.81 93 LYS A N 1
ATOM 782 C CA . LYS A 1 93 ? -9.056 -12.011 10.991 1.00 66.81 93 LYS A CA 1
ATOM 783 C C . LYS A 1 93 ? -8.519 -11.632 12.363 1.00 66.81 93 LYS A C 1
ATOM 785 O O . LYS A 1 93 ? -7.323 -11.907 12.611 1.00 66.81 93 LYS A O 1
#

Sequence (93 aa):
MYPAKFIVDKHTLKGAFYKIHNDYLGDIPLEWPTFYNGYYVWNVDPGDLIDQLDAQLKNNTSLKEKARKRLQEIRNDIRESDNNYIFYAELKK

Secondary structure (DSSP, 8-state):
-PPPPEEE-TTT--EEE---EETTTTSEE-SS-EEETTEEEEEE-HHHHHHHHHHHHHH-TT--HHHHHHHHHHHHH--TTSPPEEEEEEPP-